Protein AF-A0A9N9CD93-F1 (afdb_monomer)

Organism: Funneliformis mosseae (NCBI:txid27381)

Structure (mmCIF, N/CA/C/O backbone):
data_AF-A0A9N9CD93-F1
#
_entry.id   AF-A0A9N9CD93-F1
#
loop_
_atom_site.group_PDB
_atom_site.id
_atom_site.type_symbol
_atom_site.label_atom_id
_atom_site.label_alt_id
_atom_site.label_comp_id
_atom_site.label_asym_id
_atom_site.label_entity_id
_atom_site.label_seq_id
_atom_site.pdbx_PDB_ins_code
_atom_site.Car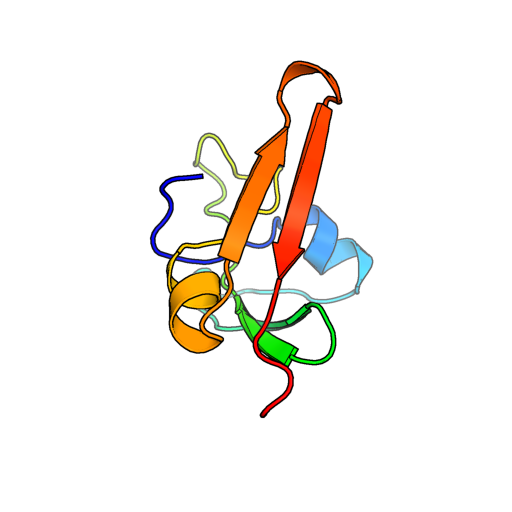tn_x
_atom_site.Cartn_y
_atom_site.Cartn_z
_atom_site.occupancy
_atom_site.B_iso_or_equiv
_atom_site.auth_seq_id
_atom_site.auth_comp_id
_atom_site.auth_asym_id
_atom_site.auth_atom_id
_atom_site.pdbx_PDB_model_num
ATOM 1 N N . THR A 1 1 ? 8.087 -1.646 -1.481 1.00 64.88 1 THR A N 1
ATOM 2 C CA . THR A 1 1 ? 8.432 -0.789 -0.323 1.00 64.88 1 THR A CA 1
ATOM 3 C C . THR A 1 1 ? 9.330 -1.498 0.681 1.00 64.88 1 THR A C 1
ATOM 5 O O . THR A 1 1 ? 10.214 -0.849 1.208 1.00 64.88 1 THR A O 1
ATOM 8 N N . GLY A 1 2 ? 9.135 -2.795 0.958 1.00 85.75 2 GLY A N 1
ATOM 9 C CA . GLY A 1 2 ? 9.849 -3.525 2.021 1.00 85.75 2 GLY A CA 1
ATOM 10 C C . GLY A 1 2 ? 8.967 -3.828 3.238 1.00 85.75 2 GLY A C 1
ATOM 11 O O . GLY A 1 2 ? 9.352 -4.615 4.094 1.00 85.75 2 GLY A O 1
ATOM 12 N N . SER A 1 3 ? 7.754 -3.264 3.288 1.00 90.88 3 SER A N 1
ATOM 13 C CA . SER A 1 3 ? 6.777 -3.569 4.335 1.00 90.88 3 SER A CA 1
ATOM 14 C C . SER A 1 3 ? 6.187 -4.973 4.154 1.00 90.88 3 SER A C 1
ATOM 16 O O . SER A 1 3 ? 5.759 -5.299 3.042 1.00 90.88 3 SER A O 1
ATOM 18 N N . PRO A 1 4 ? 6.085 -5.795 5.213 1.00 91.62 4 PRO A N 1
ATOM 19 C CA . PRO A 1 4 ? 5.393 -7.077 5.136 1.00 91.62 4 PRO A CA 1
ATOM 20 C C . PRO A 1 4 ? 3.882 -6.905 4.927 1.00 91.62 4 PRO A C 1
ATOM 22 O O . PRO A 1 4 ? 3.290 -7.702 4.205 1.00 91.62 4 PRO A O 1
ATOM 25 N N . ILE A 1 5 ? 3.285 -5.854 5.498 1.00 91.44 5 ILE A N 1
ATOM 26 C CA . ILE A 1 5 ? 1.832 -5.644 5.579 1.00 91.44 5 ILE A CA 1
ATOM 27 C C . ILE A 1 5 ? 1.416 -4.420 4.751 1.00 91.44 5 ILE A C 1
ATOM 29 O O . ILE A 1 5 ? 2.212 -3.497 4.541 1.00 91.44 5 ILE A O 1
ATOM 33 N N . THR A 1 6 ? 0.174 -4.430 4.263 1.00 92.94 6 THR A N 1
ATOM 34 C CA . THR A 1 6 ? -0.452 -3.279 3.605 1.00 92.94 6 THR A CA 1
ATOM 35 C C . THR A 1 6 ? -1.100 -2.357 4.635 1.00 92.94 6 THR A C 1
ATOM 37 O O . THR A 1 6 ? -1.952 -2.793 5.412 1.00 92.94 6 THR A O 1
ATOM 40 N N . TYR A 1 7 ? -0.717 -1.082 4.604 1.00 93.12 7 TYR A N 1
ATOM 41 C CA . TYR A 1 7 ? -1.233 -0.048 5.493 1.00 93.12 7 TYR A CA 1
ATOM 42 C C . TYR A 1 7 ? -2.048 0.998 4.736 1.00 93.12 7 TYR A C 1
ATOM 44 O O . TYR A 1 7 ? -1.724 1.347 3.596 1.00 93.12 7 TYR A O 1
ATOM 52 N N . ILE A 1 8 ? -3.073 1.518 5.402 1.00 92.94 8 ILE A N 1
ATOM 53 C CA . ILE A 1 8 ? -3.882 2.650 4.949 1.00 92.94 8 ILE A CA 1
ATOM 54 C C . ILE A 1 8 ? -3.820 3.753 6.006 1.00 92.94 8 ILE A C 1
ATOM 56 O O . ILE A 1 8 ? -3.980 3.472 7.196 1.00 92.94 8 ILE A O 1
ATOM 60 N N . CYS A 1 9 ? -3.541 4.992 5.604 1.00 92.44 9 CYS A N 1
ATOM 61 C CA . CYS A 1 9 ? -3.456 6.090 6.563 1.00 92.44 9 CYS A CA 1
ATOM 62 C C . CYS A 1 9 ? -4.842 6.507 7.077 1.00 92.44 9 CYS A C 1
ATOM 64 O O . CYS A 1 9 ? -5.871 6.278 6.433 1.00 92.44 9 CYS A O 1
ATOM 66 N N . GLU A 1 10 ? -4.855 7.117 8.260 1.00 90.81 10 GLU A N 1
ATOM 67 C CA . GLU A 1 10 ? -6.075 7.540 8.952 1.00 90.81 10 GLU A CA 1
ATOM 68 C C . GLU A 1 10 ? -6.878 8.563 8.134 1.00 90.81 10 GLU A C 1
ATOM 70 O O . GLU A 1 10 ? -8.092 8.428 8.004 1.00 90.81 10 GLU A O 1
ATOM 75 N N . ASP A 1 11 ? -6.206 9.518 7.486 1.00 91.00 11 ASP A N 1
ATOM 76 C CA . ASP A 1 11 ? -6.857 10.537 6.653 1.00 91.00 11 ASP A CA 1
ATOM 77 C C . ASP A 1 11 ? -7.665 9.931 5.502 1.00 91.00 11 ASP A C 1
ATOM 79 O O . ASP A 1 11 ? -8.773 10.381 5.196 1.00 91.00 11 ASP A O 1
ATOM 83 N N . VAL A 1 12 ? -7.144 8.867 4.885 1.00 92.31 12 VAL A N 1
ATOM 84 C CA . VAL A 1 12 ? -7.866 8.159 3.827 1.00 92.31 12 VAL A CA 1
ATOM 85 C C . VAL A 1 12 ? -9.086 7.469 4.417 1.00 92.31 12 VAL A C 1
ATOM 87 O O . VAL A 1 12 ? -10.176 7.647 3.884 1.00 92.31 12 VAL A O 1
ATOM 90 N N . LEU A 1 13 ? -8.957 6.747 5.530 1.00 91.62 13 LEU A N 1
ATOM 91 C CA . LEU A 1 13 ? -10.108 6.115 6.186 1.00 91.62 13 LEU A CA 1
ATOM 92 C C . LEU A 1 13 ? -11.201 7.136 6.544 1.00 91.62 13 LEU A C 1
ATOM 94 O O . LEU A 1 13 ? -12.368 6.934 6.195 1.00 91.62 13 LEU A O 1
ATOM 98 N N . ASN A 1 14 ? -10.807 8.269 7.126 1.00 91.69 14 ASN A N 1
ATOM 99 C CA . ASN A 1 14 ? -11.701 9.372 7.467 1.00 91.69 14 ASN A CA 1
ATOM 100 C C . ASN A 1 14 ? -12.411 9.942 6.231 1.00 91.69 14 ASN A C 1
ATOM 102 O O . ASN A 1 14 ? -13.613 10.205 6.287 1.00 91.69 14 ASN A O 1
ATOM 106 N N . SER A 1 15 ? -11.717 10.061 5.092 1.00 93.44 15 SER A N 1
ATOM 107 C CA . SER A 1 15 ? -12.322 10.523 3.831 1.00 93.44 15 SER A CA 1
ATOM 108 C C . SER A 1 15 ? -13.425 9.592 3.304 1.00 93.44 15 SER A C 1
ATOM 110 O O . SER A 1 15 ? -14.345 10.046 2.625 1.00 93.44 15 SER A O 1
ATOM 112 N N . PHE A 1 16 ? -13.371 8.303 3.659 1.00 91.56 16 PHE A N 1
ATOM 113 C CA . PHE A 1 16 ? -14.406 7.310 3.355 1.00 91.56 16 PHE A CA 1
ATOM 114 C C . PHE A 1 16 ? -15.446 7.156 4.479 1.00 91.56 16 PHE A C 1
ATOM 116 O O . PHE A 1 16 ? -16.311 6.284 4.390 1.00 91.56 16 PHE A O 1
ATOM 123 N N . GLY A 1 17 ? -15.380 7.971 5.539 1.00 91.88 17 GLY A N 1
ATOM 124 C CA . GLY A 1 17 ? -16.259 7.854 6.706 1.00 91.88 17 GLY A CA 1
ATOM 125 C C . GLY A 1 17 ? -16.021 6.582 7.525 1.00 91.88 17 GLY A C 1
ATOM 126 O O . GLY A 1 17 ? -16.904 6.151 8.266 1.00 91.88 17 GLY A O 1
ATOM 127 N N . VAL A 1 18 ? -14.850 5.955 7.377 1.00 89.25 18 VAL A N 1
ATOM 128 C CA . VAL A 1 18 ? -14.466 4.751 8.114 1.00 89.25 18 VAL A CA 1
ATOM 129 C C . VAL A 1 18 ? -13.699 5.176 9.359 1.00 89.25 18 VAL A C 1
ATOM 131 O O . VAL A 1 18 ? -12.539 5.561 9.280 1.00 89.25 18 VAL A O 1
ATOM 134 N N . SER A 1 19 ? -14.332 5.073 10.524 1.00 80.50 19 SER A N 1
ATOM 135 C CA . SER A 1 19 ? -13.653 5.242 11.809 1.00 80.50 19 SER A CA 1
ATOM 136 C C . SER A 1 19 ? -13.110 3.895 12.292 1.00 80.50 19 SER A C 1
ATOM 138 O O . SER A 1 19 ? -13.893 2.965 12.500 1.00 80.50 19 SER A O 1
ATOM 140 N N . SER A 1 20 ? -11.797 3.784 12.506 1.00 70.94 20 SER A N 1
ATOM 141 C CA . SER A 1 20 ? -11.195 2.622 13.172 1.00 70.94 20 SER A CA 1
ATOM 142 C C . SER A 1 20 ? -10.829 2.990 14.603 1.00 70.94 20 SER A C 1
ATOM 144 O O . SER A 1 20 ? -9.980 3.848 14.821 1.00 70.94 20 SER A O 1
ATOM 146 N N . THR A 1 21 ? -11.451 2.347 15.591 1.00 66.88 21 THR A N 1
ATOM 147 C CA . THR A 1 21 ? -11.087 2.536 17.008 1.00 66.88 21 THR A CA 1
ATOM 148 C C . THR A 1 21 ? -9.941 1.623 17.440 1.00 66.88 21 THR A C 1
ATOM 150 O O . THR A 1 21 ? -9.297 1.877 18.452 1.00 66.88 21 THR A O 1
ATOM 153 N N . GLU A 1 22 ? -9.670 0.570 16.666 1.00 78.19 22 GLU A N 1
ATOM 154 C CA . GLU A 1 22 ? -8.703 -0.479 16.983 1.00 78.19 22 GLU A CA 1
ATOM 155 C C . GLU A 1 22 ? -7.567 -0.486 15.940 1.00 78.19 22 GLU A C 1
ATOM 157 O O . GLU A 1 22 ? -7.810 -0.784 14.767 1.00 78.19 22 GLU A O 1
ATOM 162 N N . PRO A 1 23 ? -6.308 -0.190 16.317 1.00 69.75 23 PRO A N 1
ATOM 163 C CA . PRO A 1 23 ? -5.179 -0.137 15.378 1.00 69.75 23 PRO A CA 1
ATOM 164 C C . PRO A 1 23 ? -4.878 -1.460 14.655 1.00 69.75 23 PRO A C 1
ATOM 166 O O . PRO A 1 23 ? -4.252 -1.464 13.598 1.00 69.75 23 PRO A O 1
ATOM 169 N N . SER A 1 24 ? -5.297 -2.593 15.225 1.00 78.88 24 SER A N 1
ATOM 170 C CA . SER A 1 24 ? -5.099 -3.937 14.664 1.00 78.88 24 SER A CA 1
ATOM 171 C C . SER A 1 24 ? -6.298 -4.445 13.857 1.00 78.88 24 SER A C 1
ATOM 173 O O . SER A 1 24 ? -6.243 -5.549 13.303 1.00 78.88 24 SER A O 1
ATOM 175 N N . GLN A 1 25 ? -7.380 -3.664 13.776 1.00 87.19 25 GLN A N 1
ATOM 176 C CA . GLN A 1 25 ? -8.567 -4.044 13.027 1.00 87.19 25 GLN A CA 1
ATOM 177 C C . GLN A 1 25 ? -8.236 -4.163 11.540 1.00 87.19 25 GLN A C 1
ATOM 179 O O . GLN A 1 25 ? -7.705 -3.246 10.914 1.00 87.19 25 GLN A O 1
ATOM 184 N N . LYS A 1 26 ? -8.585 -5.316 10.964 1.00 89.88 26 LYS A N 1
ATOM 185 C CA . LYS A 1 26 ? -8.507 -5.522 9.520 1.00 89.88 26 LYS A CA 1
ATOM 186 C C . LYS A 1 26 ? -9.660 -4.786 8.850 1.00 89.88 26 LYS A C 1
ATOM 188 O O . LYS A 1 26 ? -10.827 -5.059 9.128 1.00 89.88 26 LYS A O 1
ATOM 193 N N . ILE A 1 27 ? -9.313 -3.891 7.941 1.00 92.00 27 ILE A N 1
ATOM 194 C CA . ILE A 1 27 ? -10.227 -3.180 7.052 1.00 92.00 27 ILE A CA 1
ATOM 195 C C . ILE A 1 27 ? -10.066 -3.805 5.668 1.00 92.00 27 ILE A C 1
ATOM 197 O O . ILE A 1 27 ? -8.964 -4.192 5.290 1.00 92.00 27 ILE A O 1
ATOM 201 N N . PHE A 1 28 ? -11.145 -3.945 4.903 1.00 91.19 28 PHE A N 1
ATOM 202 C CA . PHE A 1 28 ? -11.049 -4.474 3.544 1.00 91.19 28 PHE A CA 1
ATOM 203 C C . PHE A 1 28 ? -10.982 -3.332 2.536 1.00 91.19 28 PHE A C 1
ATOM 205 O O . PHE A 1 28 ? -11.918 -2.544 2.421 1.00 91.19 28 PHE A O 1
ATOM 212 N N . ALA A 1 29 ? -9.882 -3.266 1.790 1.00 90.75 29 ALA A N 1
ATOM 213 C CA . ALA A 1 29 ? -9.708 -2.340 0.678 1.00 90.75 29 ALA A CA 1
ATOM 214 C C . ALA A 1 29 ? -9.742 -3.101 -0.650 1.00 90.75 29 ALA A C 1
ATOM 216 O O . ALA A 1 29 ? -9.324 -4.258 -0.726 1.00 90.75 29 ALA A O 1
ATOM 217 N N . ARG A 1 30 ? -10.215 -2.446 -1.714 1.00 91.00 30 ARG A N 1
ATOM 218 C CA . ARG A 1 30 ? -10.225 -3.023 -3.062 1.00 91.00 30 ARG A CA 1
ATOM 219 C C . ARG A 1 30 ? -9.098 -2.431 -3.902 1.00 91.00 30 ARG A C 1
ATOM 221 O O . ARG A 1 30 ? -9.148 -1.254 -4.247 1.00 91.00 30 ARG A O 1
ATOM 228 N N . ILE A 1 31 ? -8.128 -3.259 -4.287 1.00 87.12 31 ILE A N 1
ATOM 229 C CA . ILE A 1 31 ? -7.022 -2.892 -5.185 1.00 87.12 31 ILE A CA 1
ATOM 230 C C . ILE A 1 31 ? -7.113 -3.765 -6.433 1.00 87.12 31 ILE A C 1
ATOM 232 O O . ILE A 1 31 ? -7.076 -4.985 -6.332 1.00 87.12 31 ILE A O 1
ATOM 236 N N . HIS A 1 32 ? -7.253 -3.155 -7.615 1.00 85.69 32 HIS A N 1
ATOM 237 C CA . HIS A 1 32 ? -7.355 -3.880 -8.892 1.00 85.69 32 HIS A CA 1
AT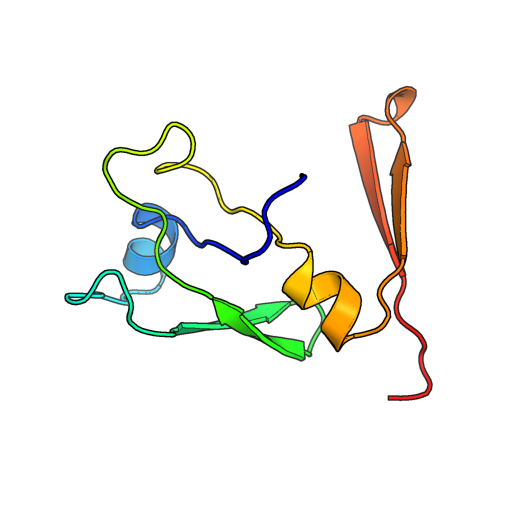OM 238 C C . HIS A 1 32 ? -8.387 -5.033 -8.845 1.00 85.69 32 HIS A C 1
ATOM 240 O O . HIS A 1 32 ? -8.079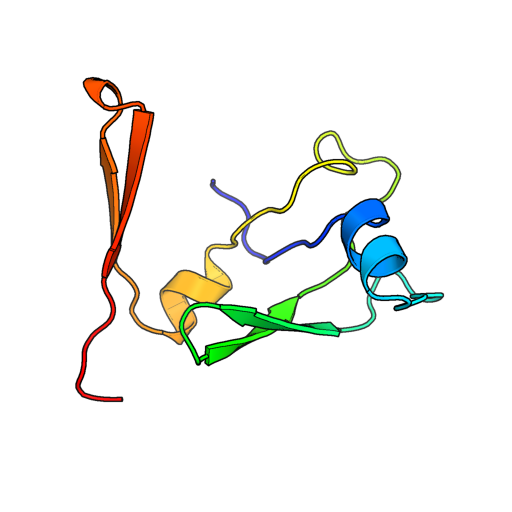 -6.200 -9.098 1.00 85.69 32 HIS A O 1
ATOM 246 N N . SER A 1 33 ? -9.614 -4.701 -8.425 1.00 86.44 33 SER A N 1
ATOM 247 C CA . SER A 1 33 ? -10.743 -5.634 -8.242 1.00 86.44 33 SER A CA 1
ATOM 248 C C . SER A 1 33 ? -10.523 -6.775 -7.236 1.00 86.44 33 SER A C 1
ATOM 250 O O . SER A 1 33 ? -11.360 -7.666 -7.141 1.00 86.44 33 SER A O 1
ATOM 252 N N . ARG A 1 34 ? -9.443 -6.739 -6.449 1.00 87.00 34 ARG A N 1
ATOM 253 C CA . ARG A 1 34 ? -9.132 -7.721 -5.404 1.00 87.00 34 ARG A CA 1
ATOM 254 C C . ARG A 1 34 ? -9.372 -7.102 -4.032 1.00 87.00 34 ARG A C 1
ATOM 256 O O . ARG A 1 34 ? -8.900 -5.996 -3.771 1.00 87.00 34 ARG A O 1
ATOM 263 N N . ASN A 1 35 ? -10.114 -7.799 -3.174 1.00 90.25 35 ASN A N 1
ATOM 264 C CA . ASN A 1 35 ? -10.380 -7.364 -1.803 1.00 90.25 35 ASN A CA 1
ATOM 265 C C . ASN A 1 35 ? -9.289 -7.875 -0.876 1.00 90.25 35 ASN A C 1
ATOM 267 O O . ASN A 1 35 ? -9.066 -9.081 -0.800 1.00 90.25 35 ASN A O 1
ATOM 271 N N . ILE A 1 36 ? -8.646 -6.964 -0.157 1.00 90.50 36 ILE A N 1
ATOM 272 C CA . ILE A 1 36 ? -7.454 -7.271 0.626 1.00 90.50 36 ILE A CA 1
ATOM 273 C C . ILE A 1 36 ? -7.620 -6.749 2.048 1.00 90.50 36 ILE A C 1
ATOM 275 O O . ILE A 1 36 ? -8.179 -5.662 2.227 1.00 90.50 36 ILE A O 1
ATOM 279 N N . PRO A 1 37 ? -7.142 -7.485 3.061 1.00 91.75 37 PRO A N 1
ATOM 280 C CA . PRO A 1 37 ? -7.042 -6.939 4.399 1.00 91.75 37 PRO A CA 1
ATOM 281 C C . PRO A 1 37 ? -5.937 -5.877 4.426 1.00 91.75 37 PRO A C 1
ATOM 283 O O . PRO A 1 37 ? -4.810 -6.111 3.986 1.00 91.75 37 PRO A O 1
ATOM 286 N N . VAL A 1 38 ? -6.267 -4.714 4.964 1.00 92.75 38 VAL A N 1
ATOM 287 C CA . VAL A 1 38 ? -5.338 -3.637 5.297 1.00 92.75 38 VAL A CA 1
ATOM 288 C C . VAL A 1 38 ? -5.504 -3.290 6.767 1.00 92.75 38 VAL A C 1
ATOM 290 O O . VAL A 1 38 ? -6.556 -3.538 7.358 1.00 92.75 38 VAL A O 1
ATOM 293 N N . ILE A 1 39 ? -4.466 -2.725 7.361 1.00 92.62 39 ILE A N 1
ATOM 294 C CA . ILE A 1 39 ? -4.514 -2.205 8.728 1.00 92.62 39 ILE A CA 1
ATOM 295 C C . ILE A 1 39 ? -4.220 -0.712 8.708 1.00 92.62 39 ILE A C 1
ATOM 297 O O . ILE A 1 39 ? -3.520 -0.220 7.820 1.00 92.62 39 ILE A O 1
ATOM 301 N N . MET A 1 40 ? -4.775 0.017 9.670 1.00 91.75 40 MET A N 1
ATOM 302 C CA . MET A 1 40 ? -4.496 1.442 9.788 1.00 91.75 40 MET A CA 1
ATOM 303 C C . MET A 1 40 ? -3.002 1.658 10.063 1.00 91.75 40 MET A C 1
ATOM 305 O O . MET A 1 40 ? -2.396 0.932 10.858 1.00 91.75 40 MET A O 1
ATOM 309 N N . SER A 1 41 ? -2.391 2.635 9.391 1.00 91.19 41 SER A N 1
ATOM 310 C CA . SER A 1 41 ? -1.005 3.024 9.651 1.00 91.19 41 SER A CA 1
ATOM 311 C C . SER A 1 41 ? -0.832 3.381 11.135 1.00 91.19 41 SER A C 1
ATOM 313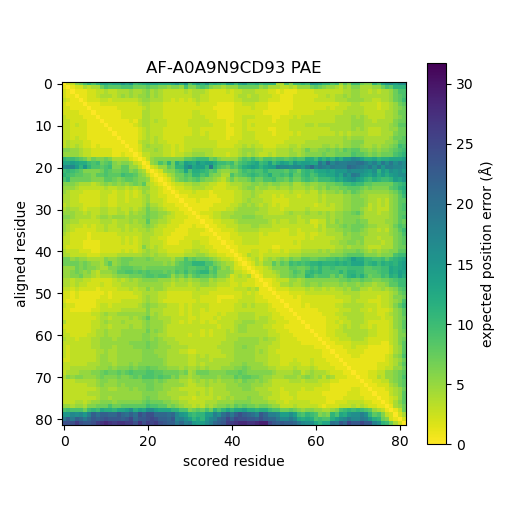 O O . SER A 1 41 ? -1.666 4.100 11.689 1.00 91.19 41 SER A O 1
ATOM 315 N N . PRO A 1 42 ? 0.239 2.928 11.814 1.00 87.31 42 PRO A N 1
ATOM 316 C CA . PRO A 1 42 ? 0.475 3.309 13.200 1.00 87.31 42 PRO A CA 1
ATOM 317 C C . PRO A 1 42 ? 0.682 4.824 13.301 1.00 87.31 42 PRO A C 1
ATOM 319 O O . PRO A 1 42 ? 1.563 5.372 12.633 1.00 87.31 42 PRO A O 1
ATOM 322 N N . THR A 1 43 ? -0.069 5.486 14.184 1.00 82.44 43 THR A N 1
ATOM 323 C CA . THR A 1 43 ? -0.105 6.956 14.343 1.00 82.44 43 THR A CA 1
ATOM 324 C C . THR A 1 43 ? 1.249 7.584 14.686 1.00 82.44 43 THR A C 1
ATOM 326 O O . THR A 1 43 ? 1.450 8.769 14.460 1.00 82.44 43 THR A O 1
ATOM 329 N N . LYS A 1 44 ? 2.195 6.804 15.226 1.00 83.31 44 LYS A N 1
ATOM 330 C CA . LYS A 1 44 ? 3.554 7.257 15.587 1.00 83.31 44 LYS A CA 1
ATOM 331 C C . LYS A 1 44 ? 4.649 6.759 14.636 1.00 83.31 44 LYS A C 1
ATOM 333 O O . LYS A 1 44 ? 5.828 6.831 14.975 1.00 83.31 44 LYS A O 1
ATOM 338 N N . SER A 1 45 ? 4.285 6.180 13.495 1.00 83.56 45 SER A N 1
ATOM 339 C CA . SER A 1 45 ? 5.260 5.698 12.512 1.00 83.56 45 SER A CA 1
ATOM 340 C C . SER A 1 45 ? 5.696 6.809 11.555 1.00 83.56 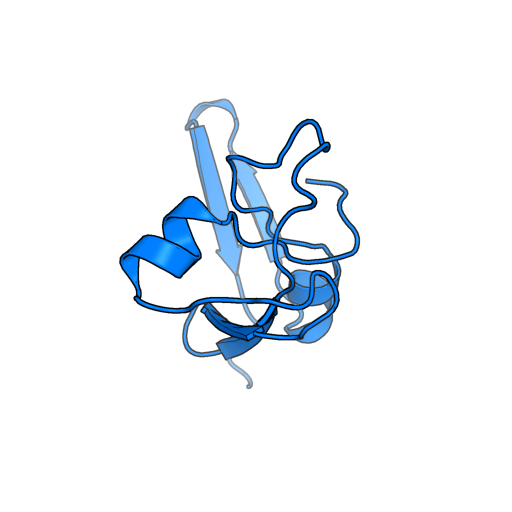45 SER A C 1
ATOM 342 O O . SER A 1 45 ? 4.958 7.758 11.321 1.00 83.56 45 SER A O 1
ATOM 344 N N . HIS A 1 46 ? 6.860 6.648 10.918 1.00 81.81 46 HIS A N 1
ATOM 345 C CA . HIS A 1 46 ? 7.322 7.534 9.836 1.00 81.81 46 HIS A CA 1
ATOM 346 C C . HIS A 1 46 ? 6.434 7.505 8.576 1.00 81.81 46 HIS A C 1
ATOM 348 O O . HIS A 1 46 ? 6.714 8.208 7.612 1.00 81.81 46 HIS A O 1
ATOM 354 N N . PHE A 1 47 ? 5.403 6.660 8.555 1.00 83.50 47 PHE A N 1
ATOM 355 C CA . PHE A 1 47 ? 4.506 6.448 7.425 1.00 83.50 47 PHE A CA 1
ATOM 356 C C . PHE A 1 47 ? 3.029 6.566 7.836 1.00 83.50 47 PHE A C 1
ATOM 358 O O . PHE A 1 47 ? 2.155 6.038 7.152 1.00 83.50 47 PHE A O 1
ATOM 365 N N . SER A 1 48 ? 2.735 7.264 8.941 1.00 89.06 48 SER A N 1
ATOM 366 C CA . SER A 1 48 ? 1.365 7.503 9.421 1.00 89.06 48 SER A CA 1
ATOM 367 C C . SER A 1 48 ? 0.482 8.199 8.382 1.00 89.06 48 SER A C 1
ATOM 369 O O . SER A 1 48 ? -0.713 7.936 8.335 1.00 89.06 48 SER A O 1
ATOM 371 N N . GLU A 1 49 ? 1.080 9.030 7.530 1.00 91.06 49 GLU A N 1
ATOM 372 C CA . GLU A 1 49 ? 0.385 9.881 6.554 1.00 91.06 49 GLU A CA 1
ATOM 373 C C . GLU A 1 49 ? 0.352 9.289 5.134 1.00 91.06 49 GLU A C 1
ATOM 375 O O . GLU A 1 49 ? -0.255 9.865 4.234 1.00 91.06 49 GLU A O 1
ATOM 380 N N . ILE A 1 50 ? 0.979 8.129 4.905 1.00 91.62 50 ILE A N 1
ATOM 381 C CA . ILE A 1 50 ? 1.027 7.495 3.580 1.00 91.62 50 ILE A CA 1
ATOM 382 C C . ILE A 1 50 ? 0.378 6.113 3.587 1.00 91.62 50 ILE A C 1
ATOM 384 O O . ILE A 1 50 ? 0.415 5.375 4.573 1.00 91.62 50 ILE A O 1
ATOM 388 N N . ASN A 1 51 ? -0.172 5.731 2.436 1.00 92.38 51 ASN A N 1
ATOM 389 C CA . ASN A 1 51 ? -0.594 4.359 2.187 1.00 92.38 51 ASN A CA 1
ATOM 390 C C . ASN A 1 51 ? 0.615 3.522 1.775 1.00 92.38 51 ASN A C 1
ATOM 392 O O . ASN A 1 51 ? 1.424 3.941 0.943 1.00 92.38 51 ASN A O 1
ATOM 396 N N . VAL A 1 52 ? 0.716 2.310 2.310 1.00 92.75 52 VAL A N 1
ATOM 397 C CA . VAL A 1 52 ? 1.833 1.409 2.022 1.00 92.75 52 VAL A CA 1
ATOM 398 C C . VAL A 1 52 ? 1.287 0.128 1.428 1.00 92.75 52 VAL A C 1
ATOM 400 O O . VAL A 1 52 ? 0.593 -0.620 2.105 1.00 92.75 52 VAL A O 1
ATOM 403 N N . LEU A 1 53 ? 1.654 -0.174 0.183 1.00 92.25 53 LEU A N 1
ATOM 404 C CA . LEU A 1 53 ? 1.393 -1.486 -0.401 1.00 92.25 53 LEU A CA 1
ATOM 405 C C . LEU A 1 53 ? 2.426 -2.495 0.117 1.00 92.25 53 LEU A C 1
ATOM 407 O O . LEU A 1 53 ? 3.630 -2.331 -0.116 1.00 92.25 53 LEU A O 1
ATOM 411 N N . GLY A 1 54 ? 1.957 -3.505 0.851 1.00 92.62 54 GLY A N 1
ATOM 412 C CA . GLY A 1 54 ? 2.799 -4.515 1.488 1.00 92.62 54 GLY A CA 1
ATOM 413 C C . GLY A 1 54 ? 3.172 -5.679 0.574 1.00 92.62 54 GLY A C 1
ATOM 414 O O . GLY A 1 54 ? 2.522 -5.949 -0.436 1.00 92.62 54 GLY A O 1
ATOM 415 N N . MET A 1 55 ? 4.205 -6.422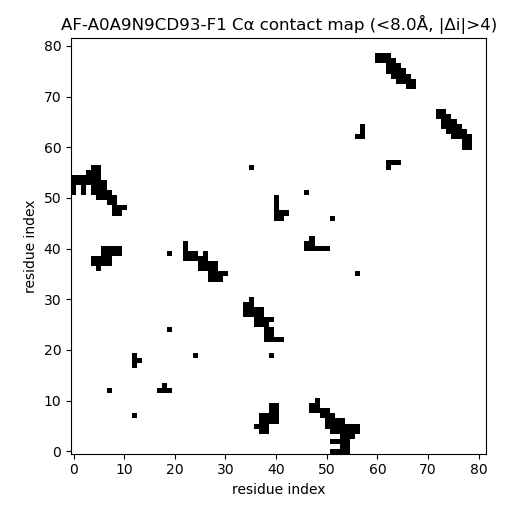 0.968 1.00 92.38 55 MET A N 1
ATOM 416 C CA . MET A 1 55 ? 4.642 -7.639 0.277 1.00 92.38 55 MET A CA 1
ATOM 417 C C . MET A 1 55 ? 3.635 -8.789 0.409 1.00 92.38 55 MET A C 1
ATOM 419 O O . MET A 1 55 ? 3.586 -9.651 -0.464 1.00 92.38 55 MET A O 1
ATOM 423 N N . GLU A 1 56 ? 2.820 -8.820 1.469 1.00 90.50 56 GLU A N 1
ATOM 424 C CA . GLU A 1 56 ? 1.722 -9.786 1.609 1.00 90.50 56 GLU A CA 1
ATOM 425 C C . GLU A 1 56 ? 0.719 -9.678 0.456 1.00 90.50 56 GLU A C 1
ATOM 427 O O . GLU A 1 56 ? 0.334 -10.705 -0.101 1.00 90.50 56 GLU A O 1
ATOM 432 N N . PHE A 1 57 ? 0.354 -8.459 0.041 1.00 89.56 57 PHE A N 1
ATOM 433 C CA . PHE A 1 57 ? -0.517 -8.248 -1.117 1.00 89.56 57 PHE A CA 1
ATOM 434 C C . PHE A 1 57 ? 0.088 -8.857 -2.381 1.00 89.56 57 PHE A C 1
ATOM 436 O O . PHE A 1 57 ? -0.574 -9.626 -3.075 1.00 89.56 57 PHE A O 1
ATOM 443 N N . MET A 1 58 ? 1.359 -8.543 -2.648 1.00 89.38 58 MET A N 1
ATOM 444 C CA . MET A 1 58 ? 2.042 -9.029 -3.846 1.00 89.38 58 MET A CA 1
ATOM 445 C C . MET A 1 58 ? 2.096 -10.555 -3.865 1.00 89.38 58 MET A C 1
ATOM 447 O O . MET A 1 58 ? 1.739 -11.169 -4.860 1.00 89.38 58 MET A O 1
ATOM 451 N N . ARG A 1 59 ? 2.449 -11.170 -2.732 1.00 89.56 59 ARG A N 1
ATOM 452 C CA . ARG A 1 59 ? 2.508 -12.629 -2.592 1.00 89.56 59 ARG A CA 1
ATOM 453 C C . ARG A 1 59 ? 1.139 -13.294 -2.746 1.00 89.56 59 ARG A C 1
ATOM 455 O O . ARG A 1 59 ? 1.047 -14.352 -3.348 1.00 89.56 59 ARG A O 1
ATOM 462 N N . THR A 1 60 ? 0.089 -12.693 -2.184 1.00 88.81 60 THR A N 1
ATOM 463 C CA . THR A 1 60 ? -1.269 -13.270 -2.178 1.00 88.81 60 THR A CA 1
ATOM 464 C C . THR A 1 60 ? -1.854 -13.369 -3.583 1.00 88.81 60 THR A C 1
ATOM 466 O O . THR A 1 60 ? -2.592 -14.305 -3.871 1.00 88.81 60 THR A O 1
ATOM 469 N N . TYR A 1 61 ? -1.524 -12.416 -4.455 1.00 88.19 61 TYR A N 1
ATOM 470 C CA . TYR A 1 61 ? -2.068 -12.339 -5.813 1.00 88.19 61 TYR A CA 1
ATOM 471 C C . TYR A 1 61 ? -1.048 -12.630 -6.907 1.00 88.19 61 TYR A C 1
ATOM 473 O O . TYR A 1 61 ? -1.311 -12.284 -8.057 1.00 88.19 61 TYR A O 1
ATOM 481 N N . ASP A 1 62 ? 0.095 -13.210 -6.537 1.00 89.31 62 ASP A N 1
ATOM 482 C CA . ASP A 1 62 ? 1.220 -13.474 -7.438 1.00 89.31 62 ASP A CA 1
ATOM 483 C C . ASP A 1 62 ? 1.533 -12.264 -8.338 1.00 89.31 62 ASP A C 1
ATOM 485 O O . ASP A 1 62 ? 1.605 -12.338 -9.564 1.00 89.31 62 ASP A O 1
ATOM 489 N N . ALA A 1 63 ? 1.585 -11.088 -7.707 1.00 89.81 63 ALA A N 1
ATOM 490 C CA . ALA A 1 63 ? 1.709 -9.825 -8.409 1.00 89.81 63 ALA A CA 1
ATOM 491 C C . ALA A 1 63 ? 3.180 -9.491 -8.666 1.00 89.81 63 ALA A C 1
ATOM 493 O O . ALA A 1 63 ? 3.990 -9.441 -7.736 1.00 89.81 63 ALA A O 1
ATOM 494 N N . GLU A 1 64 ? 3.509 -9.145 -9.907 1.00 91.38 64 GLU A N 1
ATOM 495 C CA . GLU A 1 64 ? 4.822 -8.618 -10.266 1.00 91.38 64 GLU A CA 1
ATOM 496 C C . GLU A 1 64 ? 4.836 -7.092 -10.141 1.00 91.38 64 GLU A C 1
ATOM 498 O O . GLU A 1 64 ? 4.101 -6.385 -10.841 1.00 91.38 64 GLU A O 1
ATOM 503 N N . LEU A 1 65 ? 5.722 -6.567 -9.293 1.00 91.12 65 LEU A N 1
ATOM 504 C CA . LEU A 1 65 ? 6.011 -5.138 -9.210 1.00 91.12 65 LEU A CA 1
ATOM 505 C C . LEU A 1 65 ? 7.226 -4.797 -10.079 1.00 91.12 65 LEU A C 1
ATOM 507 O O . LEU A 1 65 ? 8.343 -5.211 -9.781 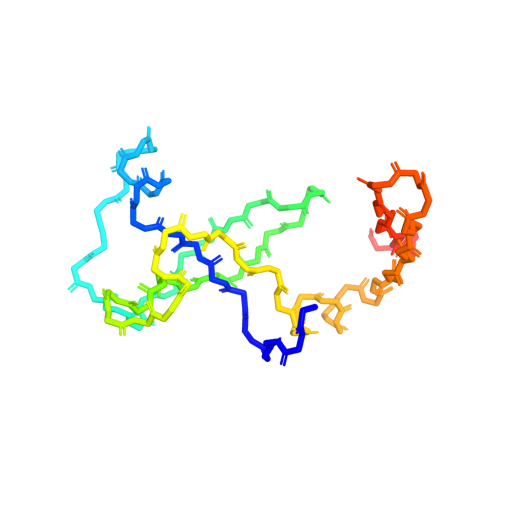1.00 91.12 65 LEU A O 1
ATOM 511 N N . ASN A 1 66 ? 7.017 -3.967 -11.100 1.00 93.44 66 ASN A N 1
ATOM 512 C CA . ASN A 1 66 ? 8.095 -3.371 -11.888 1.00 93.44 66 ASN A CA 1
ATOM 513 C C . ASN A 1 66 ? 8.152 -1.866 -11.596 1.00 93.44 66 ASN A C 1
ATOM 515 O O . ASN A 1 66 ? 7.133 -1.185 -11.724 1.00 93.44 66 ASN A O 1
ATOM 519 N N . VAL A 1 67 ? 9.318 -1.352 -11.198 1.00 94.69 67 VAL A N 1
ATOM 520 C CA . VAL A 1 67 ? 9.532 0.064 -10.850 1.00 94.69 67 VAL A CA 1
ATOM 521 C C . VAL A 1 67 ? 10.415 0.718 -11.910 1.00 94.69 67 VAL A C 1
ATOM 523 O O . VAL A 1 67 ? 11.496 0.213 -12.207 1.00 94.69 67 VAL A O 1
ATOM 526 N N . TYR A 1 68 ? 9.967 1.844 -12.465 1.00 96.50 68 TYR A N 1
ATOM 527 C CA . TYR A 1 68 ? 10.659 2.589 -13.517 1.00 96.50 68 TYR A CA 1
ATOM 528 C C . TYR A 1 68 ? 11.084 3.960 -12.980 1.00 96.50 68 TYR A C 1
ATOM 530 O O . TYR A 1 68 ? 10.327 4.926 -13.061 1.00 96.50 68 TYR A O 1
ATOM 538 N N . PHE A 1 69 ? 12.299 4.051 -12.430 1.00 94.75 69 PHE A N 1
ATOM 539 C CA . PHE A 1 69 ? 12.781 5.263 -11.754 1.00 94.75 69 PHE A CA 1
ATOM 540 C C . PHE A 1 69 ? 12.830 6.497 -12.664 1.00 94.75 69 PHE A C 1
ATOM 542 O O . PHE A 1 69 ? 12.362 7.553 -12.265 1.00 94.75 69 PHE A O 1
ATOM 549 N N . GLU A 1 70 ? 13.304 6.360 -13.906 1.00 97.31 70 GLU A N 1
ATOM 550 C CA . GLU A 1 70 ? 13.368 7.478 -14.867 1.00 97.31 70 GLU A CA 1
ATOM 551 C C . GLU A 1 70 ? 11.990 8.020 -15.270 1.00 97.31 70 GLU A C 1
ATOM 553 O O . GLU A 1 70 ? 11.873 9.150 -15.730 1.00 97.31 70 GLU A O 1
ATOM 558 N N . ARG A 1 71 ? 10.945 7.197 -15.137 1.00 96.56 71 ARG A N 1
ATOM 559 C CA . ARG A 1 71 ? 9.568 7.537 -15.519 1.00 96.56 71 ARG A CA 1
ATOM 560 C C . ARG A 1 71 ? 8.693 7.867 -14.315 1.00 96.56 71 ARG A C 1
ATOM 562 O O . ARG A 1 71 ? 7.499 8.085 -14.496 1.00 96.56 71 ARG A O 1
ATOM 569 N N . GLU A 1 72 ? 9.272 7.823 -13.114 1.00 95.69 72 GLU A N 1
ATOM 570 C CA . GLU A 1 72 ? 8.594 8.054 -11.835 1.00 95.69 72 GLU A CA 1
ATOM 571 C C . GLU A 1 72 ? 7.297 7.242 -11.689 1.00 95.69 72 GLU A C 1
ATOM 573 O O . GLU A 1 72 ? 6.296 7.696 -11.138 1.00 95.69 72 GLU A O 1
ATOM 578 N N . CYS A 1 73 ? 7.296 6.014 -12.208 1.00 95.00 73 CYS A N 1
ATOM 579 C CA . CYS A 1 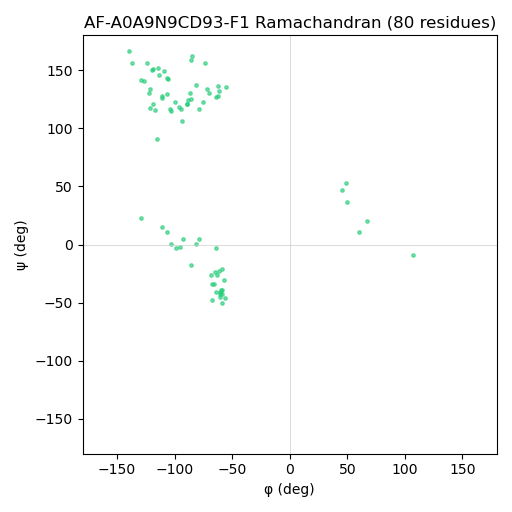73 ? 6.106 5.179 -12.229 1.00 95.00 73 CYS A CA 1
ATOM 580 C C . CYS A 1 73 ? 6.420 3.723 -11.901 1.00 95.00 73 CYS A C 1
ATOM 582 O O . CYS A 1 73 ? 7.568 3.272 -11.883 1.00 95.00 73 CYS A O 1
ATOM 584 N N . PHE A 1 74 ? 5.365 2.964 -11.633 1.00 93.38 74 PHE A N 1
ATOM 585 C CA . PHE A 1 74 ? 5.445 1.529 -11.432 1.00 93.38 74 PHE A CA 1
ATOM 586 C C . PHE A 1 74 ? 4.290 0.839 -12.152 1.00 93.38 74 PHE A C 1
ATOM 588 O O . PHE A 1 74 ? 3.242 1.437 -12.397 1.00 93.38 74 PHE A O 1
ATOM 595 N N . SER A 1 75 ? 4.476 -0.438 -12.471 1.00 93.38 75 SER A N 1
ATOM 596 C CA . SER A 1 75 ? 3.403 -1.307 -12.947 1.00 93.38 75 SER A CA 1
ATOM 597 C C . SER A 1 75 ? 3.260 -2.506 -12.025 1.00 93.38 75 SER A C 1
ATOM 599 O O . SER A 1 75 ? 4.258 -3.155 -11.702 1.00 93.38 75 SER A O 1
ATOM 601 N N . LEU A 1 76 ? 2.018 -2.821 -11.667 1.00 90.56 76 LEU A N 1
ATOM 602 C CA . LEU A 1 76 ? 1.640 -4.091 -11.063 1.00 90.56 76 LEU A CA 1
ATOM 603 C C . LEU A 1 76 ? 1.046 -4.974 -12.155 1.00 90.56 76 LEU A C 1
ATOM 605 O O . LEU A 1 76 ? 0.079 -4.577 -12.808 1.00 90.56 76 LEU A O 1
ATOM 609 N N . LYS A 1 77 ? 1.628 -6.152 -12.360 1.00 91.06 77 LYS A N 1
ATOM 610 C CA . LYS A 1 77 ? 1.048 -7.187 -13.217 1.00 91.06 77 LYS A CA 1
ATOM 611 C C . LYS A 1 77 ? 0.500 -8.290 -12.334 1.00 91.06 77 LYS A C 1
ATOM 613 O O . LYS A 1 77 ? 1.089 -8.605 -11.309 1.00 91.06 77 LYS A O 1
ATOM 618 N N . PHE A 1 78 ? -0.619 -8.857 -12.745 1.00 87.38 78 PHE A N 1
ATOM 619 C CA . PHE A 1 78 ? -1.272 -9.963 -12.063 1.00 87.38 78 PHE A CA 1
ATOM 620 C C . PHE A 1 78 ? -1.480 -11.067 -13.093 1.00 87.38 78 PHE A C 1
ATOM 622 O O . PHE A 1 78 ? -1.829 -10.749 -14.237 1.00 87.38 78 PHE A O 1
ATOM 629 N N . ASP A 1 79 ? -1.299 -12.332 -12.712 1.00 79.44 79 ASP A N 1
ATOM 630 C CA . ASP A 1 79 ? -1.733 -13.425 -13.583 1.00 79.44 79 ASP A CA 1
ATOM 631 C C . ASP A 1 79 ? -3.259 -13.327 -13.779 1.00 79.44 79 ASP A C 1
ATOM 633 O O . ASP A 1 79 ? -4.022 -13.112 -12.832 1.00 79.44 79 ASP A O 1
ATOM 637 N N . GLN A 1 80 ? -3.703 -13.424 -15.032 1.00 65.69 80 GLN A N 1
ATOM 638 C CA . GLN A 1 80 ? -5.112 -13.305 -15.427 1.00 65.69 80 GLN A CA 1
ATOM 639 C C . GLN A 1 80 ? -5.895 -14.608 -15.215 1.00 65.69 80 GLN A C 1
ATOM 641 O O . GLN A 1 80 ? -7.080 -14.671 -15.526 1.00 65.69 80 GLN A O 1
ATOM 646 N N . ARG A 1 81 ? -5.243 -15.659 -14.706 1.00 59.97 81 ARG A N 1
ATOM 647 C CA . ARG A 1 81 ? -5.863 -16.968 -14.445 1.00 59.97 81 ARG A CA 1
ATOM 648 C C . ARG A 1 81 ? -6.696 -17.028 -13.154 1.00 59.97 81 ARG A C 1
ATOM 650 O O . ARG A 1 81 ? -7.171 -18.110 -12.816 1.00 59.97 81 ARG A O 1
ATOM 657 N N . LEU A 1 82 ? -6.867 -15.903 -12.453 1.00 51.25 82 LEU A N 1
ATOM 658 C CA . LEU A 1 82 ? -7.675 -15.753 -11.234 1.00 51.25 82 LEU A CA 1
ATOM 659 C C . LEU A 1 82 ? -8.737 -14.663 -11.391 1.00 51.25 82 LEU A C 1
ATOM 661 O O . LEU A 1 82 ? -8.359 -13.523 -11.756 1.00 51.25 82 LEU A O 1
#

Mean predicted aligned error: 4.87 Å

Solvent-accessible surface area (backbone atoms only — not comparable to full-atom values): 5034 Å² total; per-residue (Å²): 127,86,42,65,59,33,29,37,17,58,70,60,35,51,75,72,71,47,84,77,94,50,71,83,46,73,43,80,47,75,57,94,92,40,79,39,76,28,27,50,31,54,84,89,46,103,48,24,86,42,70,39,73,14,51,48,58,32,63,76,54,62,39,47,80,47,78,39,76,95,71,77,45,70,47,79,46,60,66,82,91,111

Secondary structure (DSSP, 8-state):
---SS-EE-HHHHHHTT---S-TT--EEEEETTEEEEEEEPPTTSTTTTS-B--HHHHHHTTPEEEEEGGGTEEEEE--TT-

Near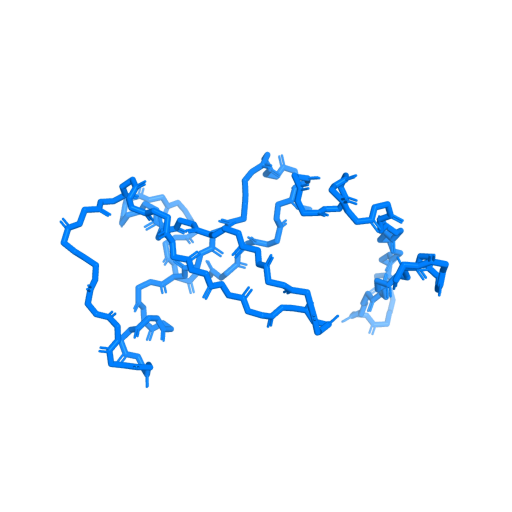est PDB structures (foldseek):
  7dww-assembly2_A  TM=5.014E-01  e=8.823E-02  synthetic construct
  1b5f-assembly1_B  TM=3.948E-01  e=6.095E+00  Cynara cardunculus
  7tyo-assembly1_A  TM=3.542E-01  e=5.013E+00  Homo sapiens
  7v35-assembly1_A  TM=3.585E-01  e=6.506E+00  Homo sapiens

pLDDT: mean 87.85, std 8.4, range [51.25, 97.31]

Foldseek 3Di:
DAAQAWEDAPVVCVVVVHDDPDQPDFDWDADPNDTDTYGYDDCPDPCNPHTDDHPNVCVVQVWDWDDDVVVRDIDIDGPPPD

Sequence (82 aa):
TGSPITYICEDVLNSFGVSSTEPSQKIFARIHSRNIPVIMSPTKSHFSEINVLGMEFMRTYDAELNVYFERECFSLKFDQRL

Radius of gyration: 13.65 Å; Cα contacts (8 Å, |Δi|>4): 128; chains: 1; bounding box: 30×28×32 Å